Protein AF-A0A453P5P2-F1 (afdb_monomer)

Structure (mmCIF, N/CA/C/O bac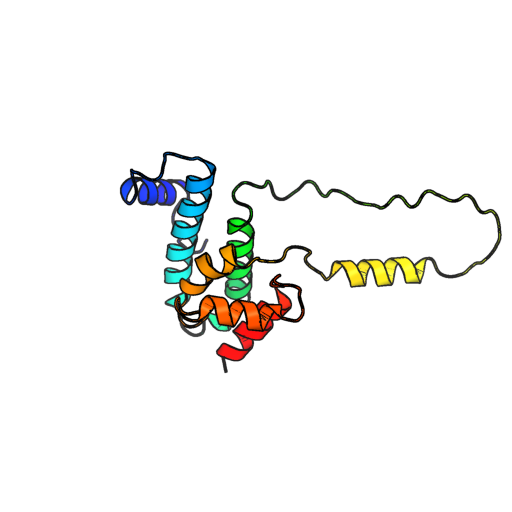kbone):
data_AF-A0A453P5P2-F1
#
_entry.id   AF-A0A453P5P2-F1
#
loop_
_atom_site.group_PDB
_atom_site.id
_atom_site.type_symbol
_atom_site.label_atom_id
_atom_site.label_alt_id
_atom_site.label_comp_id
_atom_site.label_asym_id
_atom_site.label_entity_id
_atom_site.label_seq_id
_atom_site.pdbx_PDB_ins_code
_atom_site.Cartn_x
_atom_site.Cartn_y
_atom_site.Cartn_z
_atom_site.occupancy
_atom_site.B_iso_or_equiv
_atom_site.auth_seq_id
_atom_site.auth_comp_id
_atom_site.auth_asym_id
_atom_site.auth_atom_id
_atom_site.pdbx_PDB_model_num
ATOM 1 N N . ARG A 1 1 ? -17.873 -1.828 0.612 1.00 60.66 1 ARG A N 1
ATOM 2 C CA . ARG A 1 1 ? -17.150 -1.716 1.904 1.00 60.66 1 ARG A CA 1
ATOM 3 C C . ARG A 1 1 ? -16.428 -3.033 2.140 1.00 60.66 1 ARG A C 1
ATOM 5 O O . ARG A 1 1 ? -17.075 -4.053 1.968 1.00 60.66 1 ARG A O 1
ATOM 12 N N . ILE A 1 2 ? -15.137 -3.004 2.476 1.00 73.81 2 ILE A N 1
ATOM 13 C CA . ILE A 1 2 ? -14.303 -4.215 2.609 1.00 73.81 2 ILE A CA 1
ATOM 14 C C . ILE A 1 2 ? -14.545 -4.891 3.955 1.00 73.81 2 ILE A C 1
ATOM 16 O O . ILE A 1 2 ? -14.996 -6.021 3.999 1.00 73.81 2 ILE A O 1
ATOM 20 N N . LEU A 1 3 ? -14.361 -4.151 5.048 1.00 73.38 3 LEU A N 1
ATOM 21 C CA . LEU A 1 3 ? -14.481 -4.684 6.407 1.00 73.38 3 LEU A CA 1
ATOM 22 C C . LEU A 1 3 ? -15.923 -4.848 6.900 1.00 73.38 3 LEU A C 1
ATOM 24 O O . LEU A 1 3 ? -16.120 -5.319 8.007 1.00 73.38 3 LEU A O 1
ATOM 28 N N . ALA A 1 4 ? -16.924 -4.391 6.137 1.00 79.50 4 ALA A N 1
ATOM 29 C CA . ALA A 1 4 ? -18.339 -4.318 6.542 1.00 79.50 4 ALA A CA 1
ATOM 30 C C . ALA A 1 4 ? -18.609 -3.685 7.936 1.00 79.50 4 ALA A C 1
ATOM 32 O O . ALA A 1 4 ? -19.725 -3.755 8.442 1.00 79.50 4 ALA A O 1
ATOM 33 N N . VAL A 1 5 ? -17.617 -3.015 8.527 1.00 80.69 5 VAL A N 1
ATOM 34 C CA . VAL A 1 5 ? -17.663 -2.362 9.839 1.00 80.69 5 VAL A CA 1
ATOM 35 C C . VAL A 1 5 ? -17.799 -0.850 9.649 1.00 80.69 5 VAL A C 1
ATO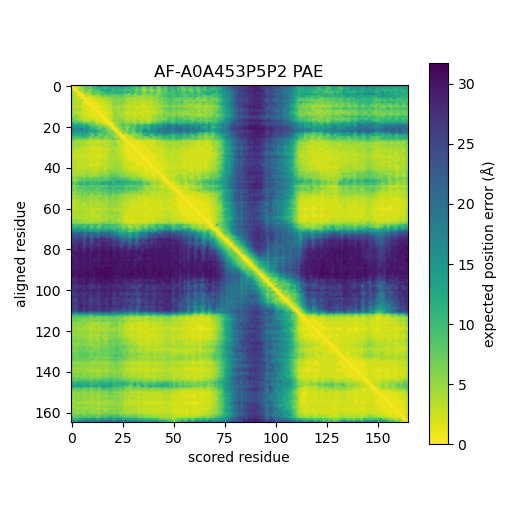M 37 O O . VAL A 1 5 ? -17.323 -0.281 8.661 1.00 80.69 5 VAL A O 1
ATOM 40 N N . ALA A 1 6 ? -18.507 -0.204 10.575 1.00 83.50 6 ALA A N 1
ATOM 41 C CA . ALA A 1 6 ? -18.647 1.246 10.609 1.00 83.50 6 ALA A CA 1
ATOM 42 C C . ALA A 1 6 ? -17.307 1.912 10.969 1.00 83.50 6 ALA A C 1
ATOM 44 O O . ALA A 1 6 ? -16.521 1.365 11.742 1.00 83.50 6 ALA A O 1
ATOM 45 N N . THR A 1 7 ? -17.038 3.085 10.404 1.00 82.56 7 THR A N 1
ATOM 46 C CA . THR A 1 7 ? -15.786 3.832 10.608 1.00 82.56 7 THR A CA 1
ATOM 47 C C . THR A 1 7 ? -15.537 4.146 12.081 1.00 82.56 7 THR A C 1
ATOM 49 O O . THR A 1 7 ? -14.413 4.024 12.557 1.00 82.56 7 THR A O 1
ATOM 52 N N . GLU A 1 8 ? -16.604 4.434 12.822 1.00 86.88 8 GLU A N 1
ATOM 53 C CA . GLU A 1 8 ? -16.577 4.771 14.246 1.00 86.88 8 GLU A CA 1
ATOM 54 C C . GLU A 1 8 ? -16.161 3.561 15.090 1.00 86.88 8 GLU A C 1
ATOM 56 O O . GLU A 1 8 ? -15.339 3.676 15.993 1.00 86.88 8 GLU A O 1
ATOM 61 N N . ASN A 1 9 ? -16.672 2.373 14.752 1.00 87.00 9 ASN A N 1
ATOM 62 C CA . ASN A 1 9 ? -16.311 1.134 15.443 1.00 87.00 9 ASN A CA 1
ATOM 63 C C . ASN A 1 9 ? -14.841 0.775 15.209 1.00 87.00 9 ASN A C 1
ATOM 65 O O . ASN A 1 9 ? -14.177 0.235 16.092 1.00 87.00 9 ASN A O 1
ATOM 69 N N . LEU A 1 10 ? -14.328 1.061 14.010 1.00 85.69 10 LEU A N 1
ATOM 70 C CA . LEU A 1 10 ? -12.936 0.800 13.682 1.00 85.69 10 LEU A CA 1
ATOM 71 C C . LEU A 1 10 ? -12.000 1.736 14.460 1.00 85.69 10 LEU A C 1
ATOM 73 O O . LEU A 1 10 ? -11.019 1.267 15.037 1.00 85.69 10 LEU A O 1
ATOM 77 N N . GLN A 1 11 ? -12.351 3.021 14.539 1.00 87.00 11 GLN A N 1
ATOM 78 C CA . GLN A 1 11 ? -11.644 4.004 15.357 1.00 87.00 11 GLN A CA 1
ATOM 79 C C . GLN A 1 11 ? -11.650 3.609 16.840 1.00 87.00 11 GLN A C 1
ATOM 81 O O . GLN A 1 11 ? -10.595 3.566 17.462 1.00 87.00 11 GLN A O 1
ATOM 86 N N . GLN A 1 12 ? -12.808 3.229 17.387 1.00 87.88 12 GLN A N 1
ATOM 87 C CA . GLN A 1 12 ? -12.908 2.758 18.773 1.00 87.88 12 GLN A CA 1
ATOM 88 C C . GLN A 1 12 ? -12.050 1.516 19.025 1.00 87.88 12 GLN A C 1
ATOM 90 O O . GLN A 1 12 ? -11.404 1.423 20.064 1.00 87.88 12 GLN A O 1
ATOM 95 N N . SER A 1 13 ? -12.015 0.567 18.080 1.00 87.88 13 SER A N 1
ATOM 96 C CA . SER A 1 13 ? -11.149 -0.610 18.212 1.00 87.88 13 SER A CA 1
ATOM 97 C C . SER A 1 13 ? -9.667 -0.234 18.231 1.00 87.88 13 SER A C 1
ATOM 99 O O . SER A 1 13 ? -8.923 -0.759 19.048 1.00 87.88 13 SER A O 1
ATOM 101 N N . TYR A 1 14 ? -9.258 0.732 17.406 1.00 87.38 14 TYR A N 1
ATOM 102 C CA . TYR A 1 14 ? -7.890 1.240 17.412 1.00 87.38 14 TYR A CA 1
ATOM 103 C C . TYR A 1 14 ? -7.535 1.916 18.743 1.00 87.38 14 TYR A C 1
ATOM 105 O O . TYR A 1 14 ? -6.505 1.608 19.331 1.00 87.38 14 TYR A O 1
ATOM 113 N N . GLU A 1 15 ? -8.400 2.794 19.250 1.00 87.38 15 GLU A N 1
ATOM 114 C CA . GLU A 1 15 ? -8.175 3.510 20.514 1.00 87.38 15 GLU A CA 1
ATOM 115 C C . GLU A 1 15 ? -8.153 2.571 21.730 1.00 87.38 15 GLU A C 1
ATOM 117 O O . GLU A 1 15 ? -7.429 2.825 22.693 1.00 87.38 15 GLU A O 1
ATOM 122 N N . ALA A 1 16 ? -8.917 1.476 21.684 1.00 87.81 16 ALA A N 1
ATOM 123 C CA . ALA A 1 16 ? -8.887 0.434 22.705 1.00 87.81 16 ALA A CA 1
ATOM 124 C C . ALA A 1 16 ? -7.587 -0.388 22.664 1.00 87.81 16 ALA A C 1
ATOM 126 O O . ALA A 1 16 ? -7.036 -0.707 23.718 1.00 87.81 16 ALA A O 1
ATOM 127 N N . ASP A 1 17 ? -7.098 -0.711 21.463 1.00 85.69 17 ASP A N 1
ATOM 128 C CA . ASP A 1 17 ? -5.878 -1.498 21.262 1.00 85.69 17 ASP A CA 1
ATOM 129 C C . ASP A 1 17 ? -4.602 -0.662 21.519 1.00 85.69 17 ASP A C 1
ATOM 131 O O . ASP A 1 17 ? -3.595 -1.193 21.993 1.00 85.69 17 ASP A O 1
ATOM 135 N N . PHE A 1 18 ? -4.642 0.649 21.240 1.00 84.75 18 PHE A N 1
ATOM 136 C CA . PHE A 1 18 ? -3.494 1.567 21.286 1.00 84.75 18 PHE A CA 1
ATOM 137 C C . PHE A 1 18 ? -3.812 2.895 22.007 1.00 84.75 18 PHE A C 1
ATOM 139 O O . PHE A 1 18 ? -3.788 3.967 21.394 1.00 84.75 18 PHE A O 1
ATOM 146 N N . PRO A 1 19 ? -4.049 2.880 23.332 1.00 76.94 19 PRO A N 1
ATOM 147 C CA . PRO A 1 19 ? -4.432 4.082 24.083 1.00 76.94 19 PRO A CA 1
ATOM 148 C C . PRO A 1 19 ? -3.332 5.160 24.140 1.00 76.94 19 PRO A C 1
ATOM 150 O O . PRO A 1 19 ? -3.617 6.339 24.347 1.00 76.94 19 PRO A O 1
ATOM 153 N N . ASP A 1 20 ? -2.066 4.778 23.953 1.00 74.56 20 ASP A N 1
ATOM 154 C CA . ASP A 1 20 ? -0.909 5.675 24.062 1.00 74.56 20 ASP A CA 1
ATOM 155 C C . ASP A 1 20 ? -0.617 6.511 22.809 1.00 74.56 20 ASP A C 1
ATOM 157 O O . ASP A 1 20 ? 0.131 7.492 22.893 1.00 74.56 20 ASP A O 1
ATOM 161 N N . ASN A 1 21 ? -1.218 6.151 21.676 1.00 70.50 21 ASN A N 1
ATOM 162 C CA . ASN A 1 21 ? -0.915 6.693 20.353 1.00 70.50 21 ASN A CA 1
ATOM 163 C C . ASN A 1 21 ? -1.698 7.978 20.011 1.00 70.50 21 ASN A C 1
ATOM 165 O O . ASN A 1 21 ? -1.422 8.656 19.024 1.00 70.50 21 ASN A O 1
ATOM 169 N N . CYS A 1 22 ? -2.641 8.387 20.863 1.00 64.38 22 CYS A N 1
ATOM 170 C CA . CYS A 1 22 ? -3.510 9.553 20.645 1.00 64.38 22 CYS A CA 1
ATOM 171 C C . CYS A 1 22 ? -2.842 10.917 20.927 1.00 64.38 22 CYS A C 1
ATOM 173 O O . CYS A 1 22 ? -3.534 11.924 21.077 1.00 64.38 22 CYS A O 1
ATOM 175 N N . LYS A 1 23 ? -1.510 10.971 21.062 1.00 68.69 23 LYS A N 1
ATOM 176 C CA . LYS A 1 23 ? -0.791 12.148 21.589 1.00 68.69 23 LYS A CA 1
ATOM 177 C C . LYS A 1 23 ? -0.481 13.205 20.526 1.00 68.69 23 LYS A C 1
ATOM 179 O O . LYS A 1 23 ? -0.448 14.388 20.851 1.00 68.69 23 LYS A O 1
ATOM 184 N N . GLU A 1 24 ? -0.296 12.805 19.268 1.00 73.44 24 GLU A N 1
ATOM 185 C CA . GLU A 1 24 ? -0.004 13.719 18.157 1.00 73.44 24 GLU A CA 1
ATOM 186 C C . GLU A 1 24 ? -0.963 13.483 16.981 1.00 73.44 24 GLU A C 1
ATOM 188 O O . GLU A 1 24 ? -1.064 12.355 16.501 1.00 73.44 24 GLU A O 1
ATOM 193 N N . PRO A 1 25 ? -1.640 14.520 16.453 1.00 71.38 25 PRO A N 1
ATOM 194 C CA . PRO A 1 25 ? -2.715 14.343 15.472 1.00 71.38 25 PRO A CA 1
ATOM 195 C C . PRO A 1 25 ? -2.235 13.790 14.121 1.00 71.38 25 PRO A C 1
ATOM 197 O O . PRO A 1 25 ? -2.936 13.000 13.495 1.00 71.38 25 PRO A O 1
ATOM 200 N N . ASN A 1 26 ? -1.034 14.170 13.671 1.00 72.81 26 ASN A N 1
ATOM 201 C CA . ASN A 1 26 ? -0.477 13.685 12.403 1.00 72.81 26 ASN A CA 1
ATOM 202 C C . ASN A 1 26 ? -0.044 12.210 12.504 1.00 72.81 26 ASN A C 1
ATOM 204 O O . ASN A 1 26 ? -0.250 11.419 11.586 1.00 72.81 26 ASN A O 1
ATOM 208 N N . THR A 1 27 ? 0.519 11.832 13.651 1.00 81.19 27 THR A N 1
ATOM 209 C CA . THR A 1 27 ? 0.928 10.457 13.958 1.00 81.19 27 THR A CA 1
ATOM 210 C C . THR A 1 27 ? -0.299 9.564 14.124 1.00 81.19 27 THR A C 1
ATOM 212 O O . THR A 1 27 ? -0.386 8.531 13.467 1.00 81.19 27 THR A O 1
ATOM 215 N N . TYR A 1 28 ? -1.311 10.037 14.858 1.00 86.00 28 TYR A N 1
ATOM 216 C CA . TYR A 1 28 ? -2.597 9.358 15.007 1.00 86.00 28 TYR A CA 1
ATOM 217 C C . TYR A 1 28 ? -3.253 9.058 13.654 1.00 86.00 28 TYR A C 1
ATOM 219 O O . TYR A 1 28 ? -3.681 7.933 13.420 1.00 86.00 28 TYR A O 1
ATOM 227 N N . ALA A 1 29 ? -3.300 10.032 12.736 1.00 85.56 29 ALA A N 1
ATOM 228 C CA . ALA A 1 29 ? -3.909 9.829 11.423 1.00 85.56 29 ALA A CA 1
ATOM 229 C C . ALA A 1 29 ? -3.186 8.743 10.601 1.00 85.56 29 ALA A C 1
ATOM 231 O O . ALA A 1 29 ? -3.846 7.918 9.967 1.00 85.56 29 ALA A O 1
ATOM 232 N N . ARG A 1 30 ? -1.844 8.702 10.642 1.00 87.62 30 ARG A N 1
ATOM 233 C CA . ARG A 1 30 ? -1.054 7.652 9.972 1.00 87.62 30 ARG A CA 1
ATOM 234 C C . ARG A 1 30 ? -1.256 6.288 10.600 1.00 87.62 30 ARG A C 1
ATOM 236 O O . ARG A 1 30 ? -1.481 5.324 9.879 1.00 87.62 30 ARG A O 1
ATOM 243 N N . GLU A 1 31 ? -1.186 6.201 11.919 1.00 89.00 31 GLU A N 1
ATOM 244 C CA . GLU A 1 31 ? -1.288 4.927 12.628 1.00 89.00 31 GLU A CA 1
ATOM 245 C C . GLU A 1 31 ? -2.701 4.343 12.548 1.00 89.00 31 GLU A C 1
ATOM 247 O O . GLU A 1 31 ? -2.859 3.144 12.308 1.00 89.00 31 GLU A O 1
ATOM 252 N N . LEU A 1 32 ? -3.734 5.188 12.642 1.00 88.44 32 LEU A N 1
ATOM 253 C CA . LEU A 1 32 ? -5.110 4.769 12.394 1.00 88.44 32 LEU A CA 1
ATOM 254 C C . LEU A 1 32 ? -5.252 4.246 10.961 1.00 88.44 32 LEU A C 1
ATOM 256 O O . LEU A 1 32 ? -5.823 3.175 10.760 1.00 88.44 32 LEU A O 1
ATOM 260 N N . LEU A 1 33 ? -4.706 4.949 9.961 1.00 90.31 33 LEU A N 1
ATOM 261 C CA . LEU A 1 33 ? -4.737 4.484 8.576 1.00 90.31 33 LEU A CA 1
ATOM 262 C C . LEU A 1 33 ? -3.991 3.153 8.404 1.00 90.31 33 LEU A C 1
ATOM 264 O O . LEU A 1 33 ? -4.533 2.255 7.763 1.00 90.31 33 LEU A O 1
ATOM 268 N N . GLU A 1 34 ? -2.801 2.989 8.990 1.00 91.38 34 GLU A N 1
ATOM 269 C CA . GLU A 1 34 ? -2.055 1.720 8.987 1.00 91.38 34 GLU A CA 1
ATOM 270 C C . GLU A 1 34 ? -2.905 0.585 9.564 1.00 91.38 34 GLU A C 1
ATOM 272 O O . GLU A 1 34 ? -3.027 -0.473 8.948 1.00 91.38 34 GLU A O 1
ATOM 277 N N . TYR A 1 35 ? -3.561 0.815 10.704 1.00 90.88 35 TYR A N 1
ATOM 278 C CA . TYR A 1 35 ? -4.458 -0.156 11.327 1.00 90.88 35 TYR A CA 1
ATOM 279 C C . TYR A 1 35 ? -5.637 -0.528 10.416 1.00 90.88 35 TYR A C 1
ATOM 281 O O . TYR A 1 35 ? -5.956 -1.710 10.246 1.00 90.88 35 TYR A O 1
ATOM 289 N N . CYS A 1 36 ? -6.261 0.469 9.779 1.00 90.06 36 CYS A N 1
ATOM 290 C CA . CYS A 1 36 ? -7.341 0.257 8.815 1.00 90.06 36 CYS A CA 1
ATOM 291 C C . CYS A 1 36 ? -6.875 -0.587 7.628 1.00 90.06 36 CYS A C 1
ATOM 293 O O . CYS A 1 36 ? -7.562 -1.531 7.231 1.00 90.06 36 CYS A O 1
ATOM 295 N N . CYS A 1 37 ? -5.717 -0.237 7.063 1.00 91.44 37 CYS A N 1
ATOM 296 C CA . CYS A 1 37 ? -5.133 -0.912 5.914 1.00 91.44 37 CYS A CA 1
ATOM 297 C C . CYS A 1 37 ? -4.800 -2.359 6.264 1.00 91.44 37 CYS A C 1
ATOM 299 O O . CYS A 1 37 ? -5.235 -3.254 5.549 1.00 91.44 37 CYS A O 1
ATOM 301 N N . HIS A 1 38 ? -4.142 -2.611 7.398 1.00 90.88 38 HIS A N 1
ATOM 302 C CA . HIS A 1 38 ? -3.840 -3.966 7.854 1.00 90.88 38 HIS A CA 1
ATOM 303 C C . HIS A 1 38 ? -5.099 -4.818 8.010 1.00 90.88 38 HIS A C 1
ATOM 305 O O . HIS A 1 38 ? -5.155 -5.922 7.470 1.00 90.88 38 HIS A O 1
ATOM 311 N N . LYS A 1 39 ? -6.139 -4.307 8.685 1.00 90.06 39 LYS A N 1
ATOM 312 C CA . LYS A 1 39 ? -7.409 -5.036 8.818 1.00 90.06 39 LYS A CA 1
ATOM 313 C C . LYS A 1 39 ? -8.031 -5.332 7.454 1.00 90.06 39 LYS A C 1
ATOM 315 O O . LYS A 1 39 ? -8.433 -6.463 7.194 1.00 90.06 39 LYS A O 1
ATOM 320 N N . ALA A 1 40 ? -8.124 -4.324 6.586 1.00 90.69 40 ALA A N 1
ATOM 321 C CA . ALA A 1 40 ? -8.754 -4.467 5.278 1.00 90.69 40 ALA A CA 1
ATOM 322 C C . ALA A 1 40 ? -7.987 -5.441 4.376 1.00 90.69 40 ALA A C 1
ATOM 324 O O . ALA A 1 40 ? -8.601 -6.287 3.733 1.00 90.69 40 ALA A O 1
ATOM 325 N N . LEU A 1 41 ? -6.659 -5.348 4.343 1.00 90.25 41 LEU A N 1
ATOM 326 C CA . LEU A 1 41 ? -5.813 -6.214 3.529 1.00 90.25 41 LEU A CA 1
ATOM 327 C C . LEU A 1 41 ? -5.793 -7.642 4.060 1.00 90.25 41 LEU A C 1
ATOM 329 O O . LEU A 1 41 ? -5.878 -8.568 3.258 1.00 90.25 41 LEU A O 1
ATOM 333 N N . HIS A 1 42 ? -5.786 -7.840 5.379 1.00 88.88 42 HIS A N 1
ATOM 334 C CA . HIS A 1 42 ? -5.965 -9.167 5.962 1.00 88.88 42 HIS A CA 1
ATOM 335 C C . HIS A 1 42 ? -7.266 -9.810 5.466 1.00 88.88 42 HIS A C 1
ATOM 337 O O . HIS A 1 42 ? -7.246 -10.940 4.992 1.00 88.88 42 HIS A O 1
ATOM 343 N N . GLU A 1 43 ? -8.382 -9.075 5.486 1.00 87.75 43 GLU A N 1
ATOM 344 C CA . GLU A 1 43 ? -9.668 -9.594 5.012 1.00 87.75 43 GLU A CA 1
ATOM 345 C C . GLU A 1 43 ? -9.649 -9.924 3.513 1.00 87.75 43 GLU A C 1
ATOM 347 O O . GLU A 1 43 ? -10.083 -11.002 3.110 1.00 87.75 43 GLU A O 1
ATOM 352 N N . VAL A 1 44 ? -9.117 -9.037 2.663 1.00 85.50 44 VAL A N 1
ATOM 353 C CA . VAL A 1 44 ? -9.123 -9.275 1.208 1.00 85.50 44 VAL A CA 1
ATOM 354 C C . VAL A 1 44 ? -8.169 -10.401 0.804 1.00 85.50 44 VAL A C 1
ATOM 356 O O . VAL A 1 44 ? -8.510 -11.192 -0.074 1.00 85.50 44 VAL A O 1
ATOM 359 N N . THR A 1 45 ? -7.009 -10.514 1.453 1.00 85.75 45 THR A N 1
ATOM 360 C CA . THR A 1 45 ? -6.010 -11.553 1.142 1.00 85.75 45 THR A CA 1
ATOM 361 C C . THR A 1 45 ? -6.417 -12.954 1.596 1.00 85.75 45 THR A C 1
ATOM 363 O O . THR A 1 45 ? -5.804 -13.926 1.161 1.00 85.75 45 THR A O 1
ATOM 366 N N . THR A 1 46 ? -7.478 -13.100 2.403 1.00 85.38 46 THR A N 1
ATOM 367 C CA . THR A 1 46 ? -8.052 -14.424 2.715 1.00 85.38 46 THR A CA 1
ATOM 368 C C . THR A 1 46 ? -8.729 -15.092 1.514 1.00 85.38 46 THR A C 1
ATOM 370 O O . THR A 1 46 ? -8.955 -16.303 1.519 1.00 85.38 46 THR A O 1
ATOM 373 N N . ARG A 1 47 ? -9.072 -14.320 0.476 1.00 82.94 47 ARG A N 1
ATOM 374 C CA . ARG A 1 47 ? -9.757 -14.819 -0.720 1.00 82.94 47 ARG A CA 1
ATOM 375 C C . ARG A 1 47 ? -8.744 -15.408 -1.705 1.00 82.94 47 ARG A C 1
ATOM 377 O O . ARG A 1 47 ? -7.679 -14.824 -1.869 1.00 82.94 47 ARG A O 1
ATOM 384 N N . PRO A 1 48 ? -9.059 -16.503 -2.416 1.00 79.88 48 PRO A N 1
ATOM 385 C CA . PRO A 1 48 ? -8.198 -16.979 -3.496 1.00 79.88 48 PRO A CA 1
ATOM 386 C C . PRO A 1 48 ? -8.107 -15.939 -4.625 1.00 79.88 48 PRO A C 1
ATOM 388 O O . PRO A 1 48 ? -9.024 -15.135 -4.809 1.00 79.88 48 PRO A O 1
ATOM 391 N N . ASP A 1 49 ? -6.994 -15.961 -5.360 1.00 83.19 49 ASP A N 1
ATOM 392 C CA . ASP A 1 49 ? -6.726 -15.142 -6.556 1.00 83.19 49 ASP A CA 1
ATOM 393 C C . ASP A 1 49 ? -6.823 -13.621 -6.345 1.00 83.19 49 ASP A C 1
ATOM 395 O O . ASP A 1 49 ? -7.062 -12.856 -7.282 1.00 83.19 49 ASP A O 1
ATOM 399 N N . TYR A 1 50 ? -6.619 -13.148 -5.114 1.00 85.50 50 TYR A N 1
ATOM 400 C CA . TYR A 1 50 ? -6.765 -11.735 -4.758 1.00 85.50 50 TYR A CA 1
ATOM 401 C C . TYR A 1 50 ? -5.830 -10.803 -5.555 1.00 85.50 50 TYR A C 1
ATOM 403 O O . TYR A 1 50 ? -6.191 -9.660 -5.823 1.00 85.50 50 TYR A O 1
ATOM 411 N N . LEU A 1 51 ? -4.655 -11.279 -5.987 1.00 84.69 51 LEU A N 1
ATOM 412 C CA . LEU A 1 51 ? -3.712 -10.495 -6.799 1.00 84.69 51 LEU A CA 1
ATOM 413 C C . LEU A 1 51 ? -4.234 -10.204 -8.212 1.00 84.69 51 LEU A C 1
ATOM 415 O O . LEU A 1 51 ? -3.896 -9.162 -8.788 1.00 84.69 51 LEU A O 1
ATOM 419 N N . SER A 1 52 ? -5.093 -11.072 -8.750 1.00 86.25 52 SER A N 1
ATOM 420 C CA . SER A 1 52 ? -5.738 -10.881 -10.051 1.00 86.25 52 SER A CA 1
ATOM 421 C C . SER A 1 52 ? -6.780 -9.749 -10.023 1.00 86.25 52 SER A C 1
ATOM 423 O O . SER A 1 52 ? -7.011 -9.089 -11.046 1.00 86.25 52 SER A O 1
ATOM 425 N N . ASP A 1 53 ? -7.326 -9.421 -8.843 1.00 88.31 53 ASP A N 1
ATOM 426 C CA . ASP A 1 53 ? -8.330 -8.372 -8.662 1.00 88.31 53 ASP A CA 1
ATOM 427 C C . ASP A 1 53 ? -7.721 -6.971 -8.833 1.00 88.31 53 ASP A C 1
ATOM 429 O O . ASP A 1 53 ? -7.002 -6.445 -7.981 1.00 88.31 53 ASP A O 1
ATOM 433 N N . MET A 1 54 ? -8.059 -6.323 -9.950 1.00 87.56 54 MET A N 1
ATOM 434 C CA . MET A 1 54 ? -7.641 -4.951 -10.244 1.00 87.56 54 MET A CA 1
ATOM 435 C C . MET A 1 54 ? -8.077 -3.958 -9.161 1.00 87.56 54 MET A C 1
ATOM 437 O O . MET A 1 54 ? -7.350 -3.003 -8.889 1.00 87.56 54 MET A O 1
ATOM 441 N N . ASN A 1 55 ? -9.232 -4.179 -8.528 1.00 88.19 55 ASN A N 1
ATOM 442 C CA . ASN A 1 55 ? -9.732 -3.282 -7.493 1.00 88.19 55 ASN A CA 1
ATOM 443 C C . ASN A 1 55 ? -8.854 -3.347 -6.247 1.00 88.19 55 ASN A C 1
ATOM 445 O O . ASN A 1 55 ? -8.590 -2.310 -5.650 1.00 88.19 55 ASN A O 1
ATOM 449 N N . LEU A 1 56 ? -8.353 -4.533 -5.885 1.00 88.81 56 LEU A N 1
ATOM 450 C CA . LEU A 1 56 ? -7.419 -4.674 -4.771 1.00 88.81 56 LEU A CA 1
ATOM 451 C C . LEU A 1 56 ? -6.080 -4.002 -5.077 1.00 88.81 56 LEU A C 1
ATOM 453 O O . LEU A 1 56 ? -5.549 -3.280 -4.236 1.00 88.81 56 LEU A O 1
ATOM 457 N N . ARG A 1 57 ? -5.540 -4.202 -6.285 1.00 90.69 57 ARG A N 1
ATOM 458 C CA . ARG A 1 57 ? -4.277 -3.562 -6.681 1.00 90.69 57 ARG A CA 1
ATOM 459 C C . ARG A 1 57 ? -4.385 -2.040 -6.644 1.00 90.69 57 ARG A C 1
ATOM 461 O O . ARG A 1 57 ? -3.488 -1.379 -6.124 1.00 90.69 57 ARG A O 1
ATOM 468 N N . ARG A 1 58 ? -5.494 -1.484 -7.144 1.00 91.06 58 ARG A N 1
ATOM 469 C CA . ARG A 1 58 ? -5.743 -0.041 -7.072 1.00 91.06 58 ARG A CA 1
ATOM 470 C C . ARG A 1 58 ? -5.945 0.428 -5.635 1.00 91.06 58 ARG A C 1
ATOM 472 O O . ARG A 1 58 ? -5.314 1.397 -5.238 1.00 91.06 58 ARG A O 1
ATOM 479 N N . LEU A 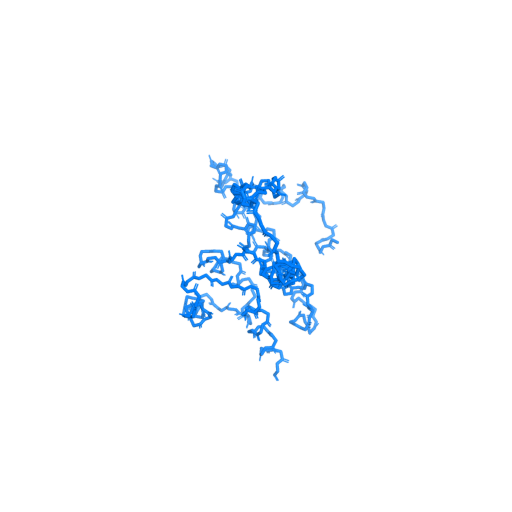1 59 ? -6.730 -0.303 -4.846 1.00 91.19 59 LEU A N 1
ATOM 480 C CA . LEU A 1 59 ? -6.955 -0.006 -3.435 1.00 91.19 59 LEU A CA 1
ATOM 481 C C . LEU A 1 59 ? -5.644 0.070 -2.645 1.00 91.19 59 LEU A C 1
ATOM 483 O O . LEU A 1 59 ? -5.456 1.023 -1.902 1.00 91.19 59 LEU A O 1
ATOM 487 N N . MET A 1 60 ? -4.742 -0.906 -2.789 1.00 92.50 60 MET A N 1
ATOM 488 C CA . MET A 1 60 ? -3.453 -0.886 -2.085 1.00 92.50 60 MET A CA 1
ATOM 489 C C . MET A 1 60 ? -2.609 0.326 -2.469 1.00 92.50 60 MET A C 1
ATOM 491 O O . MET A 1 60 ? -1.958 0.920 -1.612 1.00 92.50 60 MET A O 1
ATOM 495 N N . PHE A 1 61 ? -2.642 0.719 -3.742 1.00 93.19 61 PHE A N 1
ATOM 496 C CA . PHE A 1 61 ? -1.951 1.920 -4.193 1.00 93.19 61 PHE A CA 1
ATOM 497 C C . PHE A 1 61 ? -2.582 3.196 -3.616 1.00 93.19 61 PHE A C 1
ATOM 499 O O . PHE A 1 61 ? -1.868 4.061 -3.115 1.00 93.19 61 PHE A O 1
ATOM 506 N N . ASP A 1 62 ? -3.912 3.293 -3.612 1.00 91.50 62 ASP A N 1
ATOM 507 C CA . ASP A 1 62 ? -4.632 4.426 -3.026 1.00 91.50 62 ASP A CA 1
ATOM 508 C C . ASP A 1 62 ? -4.407 4.506 -1.499 1.00 91.50 62 ASP A C 1
ATOM 510 O O . ASP A 1 62 ? -4.228 5.594 -0.957 1.00 91.50 62 ASP A O 1
ATOM 514 N N . MET A 1 63 ? -4.317 3.364 -0.802 1.00 92.81 63 MET A N 1
ATOM 515 C CA . MET A 1 63 ? -3.932 3.289 0.616 1.00 92.81 63 MET A CA 1
ATOM 516 C C . MET A 1 63 ? -2.527 3.855 0.858 1.00 92.81 63 MET A C 1
ATOM 518 O O . MET A 1 63 ? -2.322 4.607 1.810 1.00 92.81 63 MET A O 1
ATOM 522 N N . MET A 1 64 ? -1.562 3.539 -0.012 1.00 94.00 64 MET A N 1
ATOM 523 C CA . MET A 1 64 ? -0.213 4.108 0.060 1.00 94.00 64 MET A CA 1
ATOM 524 C C . MET A 1 64 ? -0.218 5.626 -0.174 1.00 94.00 64 MET A C 1
ATOM 526 O O . MET A 1 64 ? 0.447 6.358 0.557 1.00 94.00 64 MET A O 1
ATOM 530 N N . LEU A 1 65 ? -0.993 6.117 -1.147 1.00 91.00 65 LEU A N 1
ATOM 531 C CA . LEU A 1 65 ? -1.140 7.556 -1.397 1.00 91.00 65 LEU A CA 1
ATOM 532 C C . LEU A 1 65 ? -1.749 8.288 -0.194 1.00 91.00 65 LEU A C 1
ATOM 534 O O . LEU A 1 65 ? -1.236 9.328 0.225 1.00 91.00 65 LEU A O 1
ATOM 538 N N . ALA A 1 66 ? -2.805 7.724 0.396 1.00 90.12 66 ALA A N 1
ATOM 539 C CA . ALA A 1 66 ? -3.436 8.270 1.592 1.00 90.12 66 ALA A CA 1
ATOM 540 C C . ALA A 1 66 ? -2.466 8.311 2.786 1.00 90.12 66 ALA A C 1
ATOM 542 O O . ALA A 1 66 ? -2.527 9.238 3.593 1.00 90.12 66 ALA A O 1
ATOM 543 N N . TRP A 1 67 ? -1.541 7.349 2.879 1.00 91.38 67 TRP A N 1
ATOM 544 C CA . TRP A 1 67 ? -0.554 7.288 3.958 1.00 91.38 67 TRP A CA 1
ATOM 545 C C . TRP A 1 67 ? 0.529 8.363 3.865 1.00 91.38 67 TRP A C 1
ATOM 547 O O . TRP A 1 67 ? 0.966 8.891 4.891 1.00 91.38 67 TRP A O 1
ATOM 557 N N . GLU A 1 68 ? 0.957 8.739 2.656 1.00 87.06 68 GLU A N 1
ATOM 558 C CA . GLU A 1 68 ? 1.853 9.894 2.493 1.00 87.06 68 GLU A CA 1
ATOM 559 C C . GLU A 1 68 ? 1.188 11.189 2.973 1.00 87.06 68 GLU A C 1
ATOM 561 O O . GLU A 1 68 ? 1.817 12.028 3.627 1.00 87.06 68 GLU A O 1
ATOM 566 N N . ASN A 1 69 ? -0.082 11.295 2.580 1.00 82.06 69 ASN A N 1
ATOM 567 C CA . ASN A 1 69 ? -1.041 12.389 2.629 1.00 82.06 69 ASN A CA 1
ATOM 568 C C . ASN A 1 69 ? -2.094 12.497 3.755 1.00 82.06 69 ASN A C 1
ATOM 570 O O . ASN A 1 69 ? -3.205 12.900 3.405 1.00 82.06 69 ASN A O 1
ATOM 574 N N . PRO A 1 70 ? -1.898 12.039 5.006 1.00 72.44 70 PRO A N 1
ATOM 575 C CA . PRO A 1 70 ? -3.010 11.732 5.908 1.00 72.44 70 PRO A CA 1
ATOM 576 C C . PRO A 1 70 ? -3.743 13.018 6.323 1.00 72.44 70 PRO A C 1
ATOM 578 O O . PRO A 1 70 ? -3.248 13.805 7.125 1.00 72.44 70 PRO A O 1
ATOM 581 N N . GLY A 1 71 ? -4.933 13.242 5.763 1.00 62.06 71 GLY A N 1
ATOM 582 C CA . GLY A 1 71 ? -5.735 14.446 6.015 1.00 62.06 71 GLY A CA 1
ATOM 583 C C . GLY A 1 71 ? -5.595 15.554 4.968 1.00 62.06 71 GLY A C 1
ATOM 584 O O . GLY A 1 71 ? -6.161 16.629 5.153 1.00 62.06 71 GLY A O 1
ATOM 585 N N . ALA A 1 72 ? -4.897 15.314 3.856 1.00 63.06 72 ALA A N 1
ATOM 586 C CA . ALA A 1 72 ? -5.056 16.167 2.687 1.00 63.06 72 ALA A CA 1
ATOM 587 C C . ALA A 1 72 ? -6.476 16.012 2.138 1.00 63.06 72 ALA A C 1
ATOM 589 O O . ALA A 1 72 ? -6.855 14.936 1.678 1.00 63.06 72 ALA A O 1
ATOM 590 N N . GLU A 1 73 ? -7.260 17.090 2.169 1.00 56.09 73 GLU A N 1
ATOM 591 C CA . GLU A 1 73 ? -8.478 17.164 1.371 1.00 56.09 73 GLU A CA 1
ATOM 592 C C . GLU A 1 73 ? -8.092 16.963 -0.093 1.00 56.09 73 GLU A C 1
ATOM 594 O O . GLU A 1 73 ? -7.375 17.764 -0.703 1.00 56.09 73 GLU A O 1
ATOM 599 N N . GLU A 1 74 ? -8.534 15.847 -0.654 1.00 56.16 74 GLU A N 1
ATOM 600 C CA . GLU A 1 74 ? -8.329 15.523 -2.049 1.00 56.16 74 GLU A CA 1
ATOM 601 C C . GLU A 1 74 ? -9.225 16.422 -2.911 1.00 56.16 74 GLU A C 1
ATOM 603 O O . GLU A 1 74 ? -10.290 16.022 -3.365 1.00 56.16 74 GLU A O 1
ATOM 608 N N . GLY A 1 75 ? -8.791 17.668 -3.122 1.00 45.53 75 GLY A N 1
ATOM 609 C CA . GLY A 1 75 ? -9.310 18.537 -4.174 1.00 45.53 75 GLY A CA 1
ATOM 610 C C . GLY A 1 75 ? -9.694 19.953 -3.751 1.00 45.53 75 GLY A C 1
ATOM 611 O O . GLY A 1 75 ? -10.848 20.238 -3.459 1.00 45.53 75 GLY A O 1
ATOM 612 N N . LEU A 1 76 ? -8.811 20.902 -4.049 1.00 35.88 76 LEU A N 1
ATOM 613 C CA . LEU A 1 76 ? -9.167 21.772 -5.162 1.00 35.88 76 LEU A CA 1
ATOM 614 C C . LEU A 1 76 ? -8.111 21.562 -6.234 1.00 35.88 76 LEU A C 1
ATOM 616 O O . LEU A 1 76 ? -6.918 21.731 -5.985 1.00 35.88 76 LEU A O 1
ATOM 620 N N . LEU A 1 77 ? -8.560 21.160 -7.418 1.00 45.62 77 LEU A N 1
ATOM 621 C CA . LEU A 1 77 ? -7.796 21.279 -8.647 1.00 45.62 77 LEU A CA 1
ATOM 622 C C . LEU A 1 77 ? -7.172 22.676 -8.668 1.00 45.62 77 LEU A C 1
ATOM 624 O O . LEU A 1 77 ? -7.851 23.658 -8.968 1.00 45.62 77 LEU A O 1
ATOM 628 N N . LYS A 1 78 ? -5.874 22.774 -8.371 1.00 36.94 78 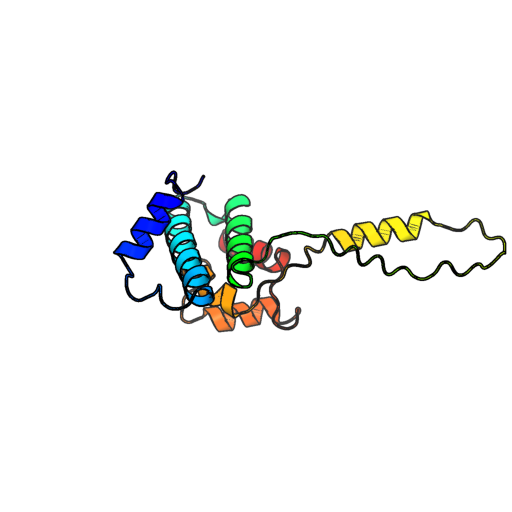LYS A N 1
ATOM 629 C CA . LYS A 1 78 ? -5.092 23.882 -8.890 1.00 36.94 78 LYS A CA 1
ATOM 630 C C . LYS A 1 78 ? -4.972 23.566 -10.366 1.00 36.94 78 LYS A C 1
ATOM 632 O O . LYS A 1 78 ? -4.117 22.807 -10.817 1.00 36.94 78 LYS A O 1
ATOM 637 N N . ASN A 1 79 ? -5.967 24.060 -11.087 1.00 40.84 79 ASN A N 1
ATOM 638 C CA . ASN A 1 79 ? -5.868 24.453 -12.469 1.00 40.84 79 ASN A CA 1
ATOM 639 C C . ASN A 1 79 ? -4.631 25.343 -12.616 1.00 40.84 79 ASN A C 1
ATOM 641 O O . ASN A 1 79 ? -4.703 26.552 -12.796 1.00 40.84 79 ASN A O 1
ATOM 645 N N . ASN A 1 80 ? -3.465 24.713 -12.636 1.00 38.16 80 ASN A N 1
ATOM 646 C CA . ASN A 1 80 ? -2.320 25.251 -13.322 1.00 38.16 80 ASN A CA 1
ATOM 647 C C . ASN A 1 80 ? -2.598 24.996 -14.808 1.00 38.16 80 ASN A C 1
ATOM 649 O O . ASN A 1 80 ? -1.843 24.318 -15.499 1.00 38.16 80 ASN A O 1
ATOM 653 N N . SER A 1 81 ? -3.678 25.602 -15.321 1.00 42.03 81 SER A N 1
ATOM 654 C CA . SER A 1 81 ? -3.486 26.418 -16.498 1.00 42.03 81 SER A CA 1
ATOM 655 C C . SER A 1 81 ? -2.272 27.270 -16.158 1.00 42.03 81 SER A C 1
ATOM 657 O O . SER A 1 81 ? -2.372 28.284 -15.463 1.00 42.03 81 SER A O 1
ATOM 659 N N . THR A 1 82 ? -1.099 26.832 -16.605 1.00 36.59 82 THR A N 1
ATOM 660 C CA . THR A 1 82 ? -0.152 27.797 -17.117 1.00 36.59 82 THR A CA 1
ATOM 661 C C . THR A 1 82 ? -0.958 28.530 -18.174 1.00 36.59 82 THR A C 1
ATOM 663 O O . THR A 1 82 ? -1.116 28.077 -19.304 1.00 36.59 82 THR A O 1
ATOM 666 N N . SER A 1 83 ? -1.591 29.610 -17.721 1.00 38.22 83 SER A N 1
ATOM 667 C CA . SER A 1 83 ? -1.897 30.777 -18.508 1.00 38.22 83 SER A CA 1
ATOM 668 C C . SER A 1 83 ? -0.557 31.189 -19.101 1.00 38.22 83 SER A C 1
ATOM 670 O O . SER A 1 83 ? 0.142 32.047 -18.569 1.00 38.22 83 SER A O 1
ATOM 672 N N . CYS A 1 84 ? -0.140 30.499 -20.160 1.00 36.47 84 CYS A N 1
ATOM 673 C CA . CYS A 1 84 ? 0.706 31.110 -21.152 1.00 36.47 84 CYS A CA 1
ATOM 674 C C . CYS A 1 84 ? -0.159 32.249 -21.663 1.00 36.47 84 CYS A C 1
ATOM 676 O O . CYS A 1 84 ? -1.233 32.010 -22.216 1.00 36.47 84 CYS A O 1
ATOM 678 N N . ASN A 1 85 ? 0.252 33.459 -21.295 1.00 36.22 85 ASN A N 1
ATOM 679 C CA . ASN A 1 85 ? -0.385 34.713 -21.659 1.00 36.22 85 ASN A CA 1
ATOM 680 C C . ASN A 1 85 ? -0.916 34.627 -23.096 1.00 36.22 85 ASN A C 1
ATOM 682 O O . ASN A 1 85 ? -0.204 34.069 -23.939 1.00 36.22 85 ASN A O 1
ATOM 686 N N . PRO A 1 86 ? -2.102 35.175 -23.407 1.00 35.22 86 PRO A N 1
ATOM 687 C CA . PRO A 1 86 ? -2.435 35.399 -24.799 1.00 35.22 86 PRO A CA 1
ATOM 688 C C . PRO A 1 86 ? -1.372 36.364 -25.328 1.00 35.22 86 PRO A C 1
ATOM 690 O O . PRO A 1 86 ? -1.357 37.544 -24.984 1.00 35.22 86 PRO A O 1
ATOM 693 N N . VAL A 1 87 ? -0.406 35.836 -26.076 1.00 43.38 87 VAL A N 1
ATOM 694 C CA . VAL A 1 87 ? 0.396 36.679 -26.942 1.00 43.38 87 VAL A CA 1
ATOM 695 C C . VAL A 1 87 ? -0.549 36.989 -28.085 1.00 43.38 87 VAL A C 1
ATOM 697 O O . VAL A 1 87 ? -0.866 36.117 -28.890 1.00 43.38 87 VAL A O 1
ATOM 700 N N . GLU A 1 88 ? -1.077 38.207 -28.068 1.00 44.72 88 GLU A N 1
ATOM 701 C CA . GLU A 1 88 ? -1.683 38.816 -29.240 1.00 44.72 88 GLU A CA 1
ATOM 702 C C . GLU A 1 88 ? -0.588 38.867 -30.308 1.00 44.72 88 GLU A C 1
ATOM 704 O O . GLU A 1 88 ? 0.300 39.717 -30.280 1.00 44.72 88 GLU A O 1
ATOM 709 N N . ILE A 1 89 ? -0.590 37.872 -31.187 1.00 46.22 89 ILE A N 1
ATOM 710 C CA . ILE A 1 89 ? 0.071 37.955 -32.478 1.00 46.22 89 ILE A CA 1
ATOM 711 C C . ILE A 1 89 ? -1.063 37.823 -33.476 1.00 46.22 89 ILE A C 1
ATOM 713 O O . ILE A 1 89 ? -1.589 36.737 -33.717 1.00 46.22 89 ILE A O 1
ATOM 717 N N . GLU A 1 90 ? -1.493 38.977 -33.969 1.00 49.72 90 GLU A N 1
ATOM 718 C CA . GLU A 1 90 ? -2.078 39.071 -35.294 1.00 49.72 90 GLU A CA 1
ATOM 719 C C . GLU A 1 90 ? -1.056 38.449 -36.253 1.00 49.72 90 GLU A C 1
ATOM 721 O O . GLU A 1 90 ? 0.079 38.915 -36.309 1.00 49.72 90 GLU A O 1
ATOM 726 N N . ASP A 1 91 ? -1.378 37.296 -36.838 1.00 46.38 91 ASP A N 1
ATOM 727 C CA . ASP A 1 91 ? -1.273 37.048 -38.279 1.00 46.38 91 ASP A CA 1
ATOM 728 C C . ASP A 1 91 ? -1.529 35.568 -38.616 1.00 46.38 91 ASP A C 1
ATOM 730 O O . ASP A 1 91 ? -1.235 34.639 -37.864 1.00 46.38 91 ASP A O 1
ATOM 734 N N . GLU A 1 92 ? -2.161 35.409 -39.769 1.00 53.78 92 GLU A N 1
ATOM 735 C CA . GLU A 1 92 ? -2.697 34.220 -40.425 1.00 53.78 92 GLU A CA 1
ATOM 736 C C . GLU A 1 92 ? -1.792 32.968 -40.388 1.00 53.78 92 GLU A C 1
ATOM 738 O O . GLU A 1 92 ? -0.750 32.938 -41.036 1.00 53.78 92 GLU A O 1
ATOM 743 N N . ASP A 1 93 ? -2.247 31.881 -39.749 1.00 48.12 93 ASP A N 1
ATOM 744 C CA . ASP A 1 93 ? -1.994 30.514 -40.235 1.00 48.12 93 ASP A CA 1
ATOM 745 C C . ASP A 1 93 ? -3.038 29.534 -39.670 1.00 48.12 93 ASP A C 1
ATOM 747 O O . ASP A 1 93 ? -3.148 29.298 -38.463 1.00 48.12 93 ASP A O 1
ATOM 751 N N . GLU A 1 94 ? -3.840 28.963 -40.565 1.00 55.66 94 GLU A N 1
ATOM 752 C CA . GLU A 1 94 ? -4.879 27.968 -40.298 1.00 55.66 94 GLU A CA 1
ATOM 753 C C . GLU A 1 94 ? -4.227 26.598 -40.028 1.00 55.66 94 GLU A C 1
ATOM 755 O O . GLU A 1 94 ? -4.328 25.648 -40.804 1.00 55.66 94 GLU A O 1
ATOM 760 N N . GLY A 1 95 ? -3.507 26.512 -38.906 1.00 55.06 95 GLY A N 1
ATOM 761 C CA . GLY A 1 95 ? -2.589 25.421 -38.591 1.00 55.06 95 GLY A CA 1
ATOM 762 C C . GLY A 1 95 ? -2.657 24.945 -37.138 1.00 55.06 95 GLY A C 1
ATOM 763 O O . GLY A 1 95 ? -1.761 25.183 -36.341 1.00 55.06 95 GLY A O 1
ATOM 764 N N . SER A 1 96 ? -3.679 24.141 -36.834 1.00 54.88 96 SER A N 1
ATOM 765 C CA . SER A 1 96 ? -3.656 23.079 -35.808 1.00 54.88 96 SER A CA 1
ATOM 766 C C . SER A 1 96 ? -3.722 23.445 -34.311 1.00 54.88 96 SER A C 1
ATOM 768 O O . SER A 1 96 ? -2.892 23.045 -33.493 1.00 54.88 96 SER A O 1
ATOM 770 N N . ILE A 1 97 ? -4.863 23.999 -33.897 1.00 50.88 97 ILE A N 1
ATOM 771 C CA . ILE A 1 97 ? -5.362 23.886 -32.508 1.00 50.88 97 ILE A CA 1
ATOM 772 C C . ILE A 1 97 ? -5.715 22.435 -32.100 1.00 50.88 97 ILE A C 1
ATOM 774 O O . ILE A 1 97 ? -5.873 22.131 -30.917 1.00 50.88 97 ILE A O 1
ATOM 778 N N . PHE A 1 98 ? -5.814 21.508 -33.061 1.00 52.03 98 PHE A N 1
ATOM 779 C CA . PHE A 1 98 ? -6.189 20.108 -32.816 1.00 52.03 98 PHE A CA 1
ATOM 780 C C . PHE A 1 98 ? -5.045 19.253 -32.244 1.00 52.03 98 PHE A C 1
ATOM 782 O O . PHE A 1 98 ? -5.299 18.291 -31.509 1.00 52.03 98 PHE A O 1
ATOM 789 N N . TYR A 1 99 ? -3.783 19.606 -32.517 1.00 54.44 99 TYR A N 1
ATOM 790 C CA . TYR A 1 99 ? -2.634 18.863 -31.983 1.00 54.44 99 TYR A CA 1
ATOM 791 C C . TYR A 1 99 ? -2.348 19.181 -30.510 1.00 54.44 99 TYR A C 1
ATOM 793 O O . TYR A 1 99 ? -2.007 18.273 -29.751 1.00 54.44 99 TYR A O 1
ATOM 801 N N . ALA A 1 100 ? -2.554 20.431 -30.082 1.00 48.88 100 ALA A N 1
ATOM 802 C CA . ALA A 1 100 ? -2.309 20.852 -28.701 1.00 48.88 100 ALA A CA 1
ATOM 803 C C . ALA A 1 100 ? -3.263 20.178 -27.699 1.00 48.88 100 ALA A C 1
ATOM 805 O O . ALA A 1 100 ? -2.858 19.807 -26.597 1.00 48.88 100 ALA A O 1
ATOM 806 N N . ASN A 1 101 ? -4.518 19.946 -28.095 1.00 52.00 101 ASN A N 1
ATOM 807 C CA . ASN A 1 101 ? -5.486 19.267 -27.235 1.00 52.00 101 ASN A CA 1
ATOM 808 C C . ASN A 1 101 ? -5.258 17.741 -27.186 1.00 52.00 101 ASN A C 1
ATOM 810 O O . ASN A 1 101 ? -5.506 17.113 -26.158 1.00 52.00 101 ASN A O 1
ATOM 814 N N . SER A 1 102 ? -4.726 17.150 -28.266 1.00 44.72 102 SER A N 1
ATOM 815 C CA . SER A 1 102 ? -4.438 15.708 -28.350 1.00 44.72 102 SER A CA 1
ATOM 816 C C . SER A 1 102 ? -3.222 15.293 -27.517 1.00 44.72 102 SER A C 1
ATOM 818 O O . SER A 1 102 ? -3.254 14.249 -26.867 1.00 44.72 102 SER A O 1
ATOM 820 N N . THR A 1 103 ? -2.165 16.110 -27.464 1.00 54.78 103 THR A N 1
ATOM 821 C CA . THR A 1 103 ? -1.023 15.855 -26.566 1.00 54.78 103 THR A CA 1
ATOM 822 C C . THR A 1 103 ? -1.344 16.205 -25.113 1.00 54.78 103 THR A C 1
ATOM 824 O O . THR A 1 103 ? -0.883 15.506 -24.217 1.00 54.78 103 THR A O 1
ATOM 827 N N . SER A 1 104 ? -2.192 17.209 -24.859 1.00 45.00 104 SER A N 1
ATOM 828 C CA . SER A 1 104 ? -2.648 17.547 -23.502 1.00 45.00 104 SER A CA 1
ATOM 829 C C . SER A 1 104 ? -3.510 16.439 -22.879 1.00 45.00 104 SER A C 1
ATOM 831 O O . SER A 1 104 ? -3.301 16.078 -21.722 1.00 45.00 104 SER A O 1
ATOM 833 N N . LEU A 1 105 ? -4.397 15.804 -23.657 1.00 48.41 105 LEU A N 1
ATOM 834 C CA . LEU A 1 105 ? -5.118 14.598 -23.224 1.00 48.41 105 LEU A CA 1
ATOM 835 C C . LEU A 1 105 ? -4.189 13.385 -23.055 1.00 48.41 105 LEU A C 1
ATOM 837 O O . LEU A 1 105 ? -4.357 12.623 -22.108 1.00 48.41 105 LEU A O 1
ATOM 841 N N . ALA A 1 106 ? -3.175 13.224 -23.914 1.00 46.31 106 ALA A N 1
ATOM 842 C CA . ALA A 1 106 ? -2.180 12.158 -23.763 1.00 46.31 106 ALA A CA 1
ATOM 843 C C . ALA A 1 106 ? -1.291 12.336 -22.511 1.00 46.31 106 ALA A C 1
ATOM 845 O O . ALA A 1 106 ? -0.838 11.349 -21.936 1.00 46.31 106 ALA A O 1
ATOM 846 N N . VAL A 1 107 ? -1.083 13.575 -22.047 1.00 46.53 107 VAL A N 1
ATOM 847 C CA . VAL A 1 107 ? -0.373 13.900 -20.793 1.00 46.53 107 VAL A CA 1
ATOM 848 C C . VAL A 1 107 ? -1.277 13.752 -19.558 1.00 46.53 107 VAL A C 1
ATOM 850 O O . VAL A 1 107 ? -0.781 13.484 -18.465 1.00 46.53 107 VAL A O 1
ATOM 853 N N . GLN A 1 108 ? -2.601 13.840 -19.720 1.00 42.91 108 GLN A N 1
ATOM 854 C CA . GLN A 1 108 ? -3.581 13.619 -18.644 1.00 42.91 108 GLN A CA 1
ATOM 855 C C . GLN A 1 108 ? -3.771 12.141 -18.257 1.00 42.91 108 GLN A C 1
ATOM 857 O O . GLN A 1 108 ? -4.495 11.855 -17.308 1.00 42.91 108 GLN A O 1
ATOM 862 N N . VAL A 1 109 ? -3.088 11.199 -18.919 1.00 46.59 109 VAL A N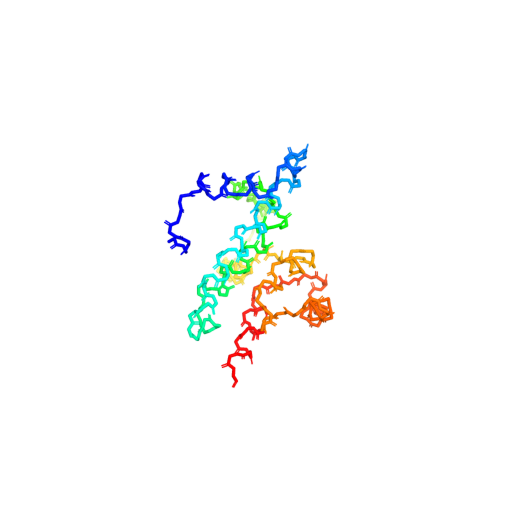 1
ATOM 863 C CA . VAL A 1 109 ? -3.068 9.771 -18.531 1.00 46.59 109 VAL A CA 1
ATOM 864 C C . VAL A 1 109 ? -1.923 9.454 -17.555 1.00 46.59 109 VAL A C 1
ATOM 866 O O . VAL A 1 109 ? -1.570 8.297 -17.351 1.00 46.59 109 VAL A O 1
ATOM 869 N N . ASN A 1 110 ? -1.300 10.462 -16.941 1.00 48.66 110 ASN A N 1
ATOM 870 C CA . ASN A 1 110 ? -0.404 10.240 -15.812 1.00 48.66 110 ASN A CA 1
ATOM 871 C C . ASN A 1 110 ? -1.083 10.779 -14.557 1.00 48.66 110 ASN A C 1
ATOM 873 O O . ASN A 1 110 ? -1.034 11.978 -14.285 1.00 48.66 110 ASN A O 1
ATOM 877 N N . ASP A 1 111 ? -1.729 9.879 -13.811 1.00 53.12 111 ASP A N 1
ATOM 878 C CA . ASP A 1 111 ? -2.044 10.073 -12.398 1.00 53.12 111 ASP A CA 1
ATOM 879 C C . ASP A 1 111 ? -0.785 10.649 -11.720 1.00 53.12 111 ASP A C 1
ATOM 881 O O . ASP A 1 111 ? 0.140 9.914 -11.382 1.00 53.12 111 ASP A O 1
ATOM 885 N N . MET A 1 112 ? -0.715 11.975 -11.539 1.00 64.81 112 MET A N 1
ATOM 886 C CA . MET A 1 112 ? 0.451 12.693 -10.985 1.00 64.81 112 MET A CA 1
ATOM 887 C C . MET A 1 112 ? 0.723 12.354 -9.507 1.00 64.81 112 MET A C 1
ATOM 889 O O . MET A 1 112 ? 1.520 13.008 -8.836 1.00 64.81 112 MET A O 1
ATOM 893 N N . LYS A 1 113 ? 0.039 11.338 -8.985 1.00 78.94 113 LYS A N 1
ATOM 894 C CA . LYS A 1 113 ? 0.133 10.840 -7.625 1.00 78.94 113 LYS A CA 1
ATOM 895 C C . LYS A 1 113 ? 1.062 9.638 -7.639 1.00 78.94 113 LYS A C 1
ATOM 897 O O . LYS A 1 113 ? 0.750 8.579 -8.180 1.00 78.94 113 LYS A O 1
ATOM 902 N N . THR A 1 114 ? 2.236 9.850 -7.070 1.00 90.44 114 THR A N 1
ATOM 903 C CA . THR A 1 114 ? 3.260 8.820 -6.916 1.00 90.44 114 THR A CA 1
ATOM 904 C C . THR A 1 114 ? 3.39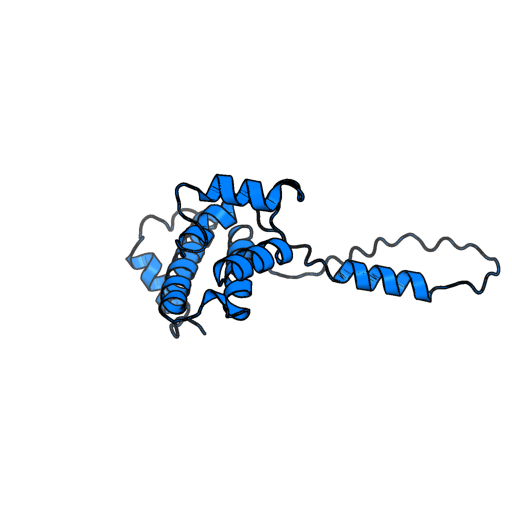1 8.468 -5.453 1.00 90.44 114 THR A C 1
ATOM 906 O O . THR A 1 114 ? 3.159 9.314 -4.598 1.00 90.44 114 THR A O 1
ATOM 909 N N . VAL A 1 115 ? 3.770 7.228 -5.184 1.00 92.50 115 VAL A N 1
ATOM 910 C CA . VAL A 1 115 ? 4.024 6.731 -3.837 1.00 92.50 115 VAL A CA 1
ATOM 911 C C . VAL A 1 115 ? 5.523 6.809 -3.567 1.00 92.50 115 VAL A C 1
ATOM 913 O O . VAL A 1 115 ? 6.342 6.374 -4.377 1.00 92.50 115 VAL A O 1
ATOM 916 N N . GLY A 1 116 ? 5.910 7.373 -2.437 1.00 93.19 116 GLY A N 1
ATOM 917 C CA . GLY A 1 116 ? 7.269 7.363 -1.926 1.00 93.19 116 GLY A CA 1
ATOM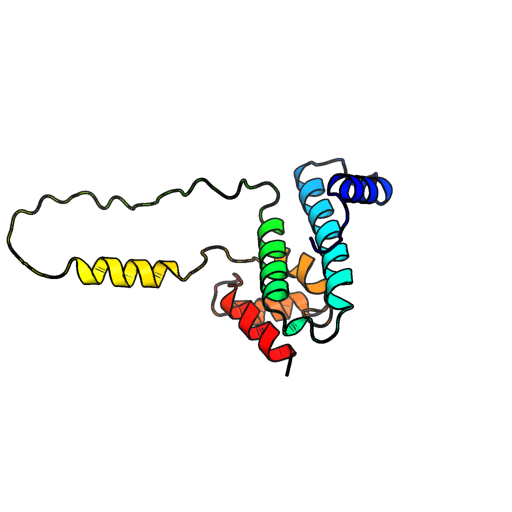 918 C C . GLY A 1 116 ? 7.560 6.145 -1.054 1.00 93.19 116 GLY A C 1
ATOM 919 O O . GLY A 1 116 ? 6.681 5.371 -0.668 1.00 93.19 116 GLY A O 1
ATOM 920 N N . LEU A 1 117 ? 8.845 6.002 -0.729 1.00 94.31 117 LEU A N 1
ATOM 921 C CA . LEU A 1 117 ? 9.378 4.848 -0.011 1.00 94.31 117 LEU A CA 1
ATOM 922 C C . LEU A 1 117 ? 8.637 4.587 1.308 1.00 94.31 117 LEU A C 1
ATOM 924 O O . LEU A 1 117 ? 8.262 3.452 1.571 1.00 94.31 117 LEU A O 1
ATOM 928 N N . SER A 1 118 ? 8.390 5.624 2.113 1.00 92.00 118 SER A N 1
ATOM 929 C CA . SER A 1 118 ? 7.794 5.475 3.448 1.00 92.00 118 SER A CA 1
ATOM 930 C C . SER A 1 118 ? 6.383 4.882 3.422 1.00 92.00 118 SER A C 1
ATOM 932 O O . SER A 1 118 ? 6.061 4.046 4.258 1.00 92.00 118 SER A O 1
ATOM 934 N N . ALA A 1 119 ? 5.548 5.281 2.459 1.00 93.44 119 ALA A N 1
ATOM 935 C CA . ALA A 1 119 ? 4.212 4.710 2.305 1.00 93.44 119 ALA A CA 1
ATOM 936 C C . ALA A 1 119 ? 4.274 3.258 1.831 1.00 93.44 119 ALA A C 1
ATOM 938 O O . ALA A 1 119 ? 3.582 2.391 2.366 1.00 93.44 119 ALA A O 1
ATOM 939 N N . PHE A 1 120 ? 5.136 2.979 0.851 1.00 94.94 120 PHE A N 1
ATOM 940 C CA . PHE A 1 120 ? 5.309 1.626 0.341 1.00 94.94 120 PHE A CA 1
ATOM 941 C C . PHE A 1 120 ? 5.792 0.665 1.434 1.00 94.94 120 PHE A C 1
ATOM 943 O O . PHE A 1 120 ? 5.213 -0.404 1.602 1.00 94.94 120 PHE A O 1
ATOM 950 N N . THR A 1 121 ? 6.794 1.056 2.228 1.00 94.50 121 THR A N 1
ATOM 951 C CA . THR A 1 121 ? 7.360 0.208 3.291 1.00 94.50 121 THR A CA 1
ATOM 952 C C . THR A 1 121 ? 6.413 -0.022 4.461 1.00 94.50 121 THR A C 1
ATOM 954 O O . THR A 1 121 ? 6.592 -0.987 5.198 1.00 94.50 121 THR A O 1
ATOM 957 N N . ARG A 1 122 ? 5.401 0.831 4.633 1.00 92.81 122 ARG A N 1
ATOM 958 C CA . ARG A 1 122 ? 4.394 0.697 5.690 1.00 92.81 122 ARG A CA 1
ATOM 959 C C . ARG A 1 122 ? 3.202 -0.145 5.274 1.00 92.81 122 ARG A C 1
ATOM 961 O O . ARG A 1 122 ? 2.732 -0.950 6.067 1.00 92.81 122 ARG A O 1
ATOM 968 N N . ILE A 1 123 ? 2.735 0.009 4.037 1.00 93.56 123 ILE A N 1
ATOM 969 C CA . ILE A 1 123 ? 1.519 -0.666 3.571 1.00 93.56 123 ILE A CA 1
ATOM 970 C C . ILE A 1 123 ? 1.830 -1.990 2.869 1.00 93.56 123 ILE A C 1
ATOM 972 O O . ILE A 1 123 ? 1.145 -2.976 3.132 1.00 93.56 123 ILE A O 1
ATOM 976 N N . ALA A 1 124 ? 2.849 -2.058 2.003 1.00 93.19 124 ALA A N 1
ATOM 977 C CA . ALA A 1 124 ? 3.110 -3.256 1.197 1.00 93.19 124 ALA A CA 1
ATOM 978 C C . ALA A 1 124 ? 3.371 -4.524 2.040 1.00 93.19 124 ALA A C 1
ATOM 980 O O . ALA A 1 124 ? 2.802 -5.564 1.699 1.00 93.19 124 ALA A O 1
ATOM 981 N N . PRO A 1 125 ? 4.107 -4.463 3.173 1.00 92.75 125 PRO A N 1
ATOM 982 C CA . PRO A 1 125 ? 4.338 -5.633 4.025 1.00 92.75 125 PRO A CA 1
ATOM 983 C C . PRO A 1 125 ? 3.100 -6.209 4.713 1.00 92.75 125 PRO A C 1
ATOM 985 O O . PRO A 1 125 ? 3.162 -7.324 5.229 1.00 92.75 125 PRO A O 1
ATOM 988 N N . SER A 1 126 ? 1.959 -5.509 4.668 1.00 90.19 126 SER A N 1
ATOM 989 C CA . SER A 1 126 ? 0.658 -6.077 5.051 1.00 90.19 126 SER A CA 1
ATOM 990 C C . SER A 1 126 ? 0.330 -7.344 4.257 1.00 90.19 126 SER A C 1
ATOM 992 O O . SER A 1 126 ? -0.437 -8.186 4.714 1.00 90.19 126 SER A O 1
ATOM 994 N N . CYS A 1 127 ? 0.889 -7.461 3.049 1.00 88.19 127 CYS A N 1
ATOM 995 C CA . CYS A 1 127 ? 0.744 -8.599 2.158 1.00 88.19 127 CYS A CA 1
ATOM 996 C C . CYS A 1 127 ? 2.142 -9.164 1.853 1.00 88.19 127 CYS A C 1
ATOM 998 O O . CYS A 1 127 ? 2.772 -8.719 0.893 1.00 88.19 127 CYS A O 1
ATOM 1000 N N . PRO A 1 128 ? 2.632 -10.165 2.607 1.00 87.06 128 PRO A N 1
ATOM 1001 C CA . PRO A 1 128 ? 3.996 -10.682 2.450 1.00 87.06 128 PRO A CA 1
ATOM 1002 C C . PRO A 1 128 ? 4.333 -11.210 1.049 1.00 87.06 128 PRO A C 1
ATOM 1004 O O . PRO A 1 128 ? 5.495 -11.228 0.663 1.00 87.06 128 PRO A O 1
ATOM 1007 N N . ILE A 1 129 ? 3.322 -11.622 0.275 1.00 88.25 129 ILE A N 1
ATOM 1008 C CA . ILE A 1 129 ? 3.493 -12.039 -1.126 1.00 88.25 129 ILE A CA 1
ATOM 1009 C C . ILE A 1 129 ? 3.874 -10.848 -2.027 1.00 88.25 129 ILE A C 1
ATOM 1011 O O . ILE A 1 129 ? 4.582 -11.029 -3.012 1.00 88.25 129 ILE A O 1
ATOM 1015 N N . ILE A 1 130 ? 3.430 -9.635 -1.684 1.00 90.44 130 ILE A N 1
ATOM 1016 C CA . ILE A 1 130 ? 3.721 -8.395 -2.417 1.00 90.44 130 ILE A CA 1
ATOM 1017 C C . ILE A 1 130 ? 5.049 -7.791 -1.974 1.00 90.44 130 ILE A C 1
ATOM 1019 O O . ILE A 1 130 ? 5.790 -7.278 -2.797 1.00 90.44 130 ILE A O 1
ATOM 1023 N N . ALA A 1 131 ? 5.338 -7.776 -0.679 1.00 93.25 131 ALA A N 1
ATOM 1024 C CA . ALA A 1 131 ? 6.629 -7.338 -0.171 1.00 93.25 131 ALA A CA 1
ATOM 1025 C C . ALA A 1 131 ? 6.840 -7.929 1.217 1.00 93.25 131 ALA A C 1
ATOM 1027 O O . ALA A 1 131 ? 5.950 -7.854 2.060 1.00 93.25 131 ALA A O 1
ATOM 1028 N N . ASP A 1 132 ? 8.023 -8.464 1.489 1.00 92.25 132 ASP A N 1
ATOM 1029 C CA . ASP A 1 132 ? 8.403 -8.831 2.846 1.00 92.25 132 ASP A CA 1
ATOM 1030 C C . ASP A 1 132 ? 9.148 -7.679 3.533 1.00 92.25 132 ASP A C 1
ATOM 1032 O O . ASP A 1 132 ? 9.800 -6.853 2.891 1.00 92.25 132 ASP A O 1
ATOM 1036 N N . LEU A 1 133 ? 9.073 -7.635 4.864 1.00 89.56 133 LEU A N 1
ATOM 1037 C CA . LEU A 1 133 ? 9.649 -6.556 5.671 1.00 89.56 133 LEU A CA 1
ATOM 1038 C C . LEU A 1 133 ? 11.178 -6.418 5.506 1.00 89.56 133 LEU A C 1
ATOM 1040 O O . LEU A 1 133 ? 11.728 -5.364 5.815 1.00 89.56 133 LEU A O 1
ATOM 1044 N N . VAL A 1 134 ? 11.870 -7.469 5.044 1.00 92.88 134 VAL A N 1
ATOM 1045 C CA . VAL A 1 134 ? 13.332 -7.500 4.895 1.00 92.88 134 VAL A CA 1
ATOM 1046 C C . VAL A 1 134 ? 13.754 -6.955 3.531 1.00 92.88 134 VAL A C 1
ATOM 1048 O O . VAL A 1 134 ? 14.725 -6.205 3.445 1.00 92.88 134 VAL A O 1
ATOM 1051 N N . THR A 1 135 ? 13.034 -7.298 2.461 1.00 93.50 135 THR A N 1
ATOM 1052 C CA . THR A 1 135 ? 13.395 -6.911 1.088 1.00 93.50 135 THR A CA 1
ATOM 1053 C C . THR A 1 135 ? 12.657 -5.681 0.570 1.00 93.50 135 THR A C 1
ATOM 1055 O O . THR A 1 135 ? 13.042 -5.158 -0.475 1.00 93.50 135 THR A O 1
ATOM 1058 N N . VAL A 1 136 ? 11.656 -5.167 1.296 1.00 95.44 136 VAL A N 1
ATOM 1059 C CA . VAL A 1 136 ? 10.783 -4.067 0.848 1.00 95.44 136 VAL A CA 1
ATOM 1060 C C . VAL A 1 136 ? 11.537 -2.837 0.328 1.00 95.44 136 VAL A C 1
ATOM 1062 O O . VAL A 1 136 ? 11.133 -2.247 -0.671 1.00 95.44 136 VAL A O 1
ATOM 1065 N N . HIS A 1 137 ? 12.665 -2.480 0.947 1.00 95.12 137 HIS A N 1
ATOM 1066 C CA . HIS A 1 137 ? 13.505 -1.366 0.501 1.00 95.12 137 HIS A CA 1
ATOM 1067 C C . HIS A 1 137 ? 14.168 -1.653 -0.851 1.00 95.12 137 HIS A C 1
ATOM 1069 O O . HIS A 1 137 ? 14.040 -0.861 -1.781 1.00 95.12 137 HIS A O 1
ATOM 1075 N N . ASN A 1 138 ? 14.792 -2.826 -0.989 1.00 94.69 138 ASN A N 1
ATOM 1076 C CA . ASN A 1 138 ? 15.440 -3.248 -2.232 1.00 94.69 138 ASN A CA 1
ATOM 1077 C C . ASN A 1 138 ? 14.423 -3.388 -3.373 1.00 94.69 138 ASN A C 1
ATOM 1079 O O . ASN A 1 138 ? 14.713 -3.043 -4.518 1.00 94.69 138 ASN A O 1
ATOM 1083 N N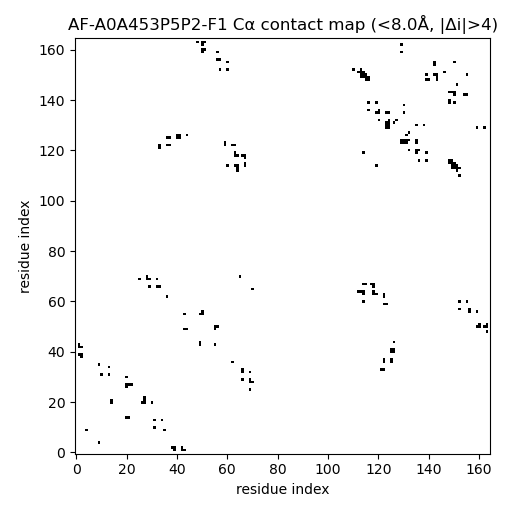 . LEU A 1 139 ? 13.223 -3.886 -3.058 1.00 95.44 139 LEU A N 1
ATOM 1084 C CA . LEU A 1 139 ? 12.125 -3.990 -4.009 1.00 95.44 139 LEU A CA 1
ATOM 1085 C C . LEU A 1 139 ? 11.679 -2.605 -4.483 1.00 95.44 139 LEU A C 1
ATOM 1087 O O . LEU A 1 139 ? 11.558 -2.387 -5.687 1.00 95.44 139 LEU A O 1
ATOM 1091 N N . PHE A 1 140 ? 11.462 -1.661 -3.565 1.00 96.06 140 PHE A N 1
ATOM 1092 C CA . PHE A 1 140 ? 11.075 -0.300 -3.932 1.00 96.06 140 PHE A CA 1
ATOM 1093 C C . PHE A 1 140 ? 12.124 0.365 -4.825 1.00 96.06 140 PHE A C 1
ATOM 1095 O O . PHE A 1 140 ? 11.776 0.961 -5.847 1.00 96.06 140 PHE A O 1
ATOM 1102 N N . ASP A 1 141 ? 13.404 0.222 -4.486 1.00 95.00 141 ASP A N 1
ATOM 1103 C CA . ASP A 1 141 ? 14.496 0.756 -5.294 1.00 95.00 141 ASP A CA 1
ATOM 1104 C C . ASP A 1 141 ? 14.468 0.153 -6.701 1.00 95.00 141 ASP A C 1
ATOM 1106 O O . ASP A 1 141 ? 14.465 0.894 -7.684 1.00 95.00 141 ASP A O 1
ATOM 1110 N N . ALA A 1 142 ? 14.333 -1.171 -6.826 1.00 94.69 142 ALA A N 1
ATOM 1111 C CA . ALA A 1 142 ? 14.223 -1.844 -8.121 1.00 94.69 142 ALA A CA 1
ATOM 1112 C C . ALA A 1 142 ? 13.024 -1.349 -8.953 1.00 94.69 142 ALA A C 1
ATOM 1114 O O . ALA A 1 142 ? 13.155 -1.148 -10.162 1.00 94.69 142 ALA A O 1
ATOM 1115 N N . LEU A 1 143 ? 11.870 -1.106 -8.321 1.00 93.56 143 LEU A N 1
ATOM 1116 C CA . LEU A 1 143 ? 10.675 -0.585 -8.995 1.00 93.56 143 LEU A CA 1
ATOM 1117 C C . LEU A 1 143 ? 10.821 0.888 -9.405 1.00 93.56 143 LEU A C 1
ATOM 1119 O O . LEU A 1 143 ? 10.224 1.314 -10.391 1.00 93.56 143 LEU A O 1
ATOM 1123 N N . THR A 1 144 ? 11.604 1.678 -8.672 1.00 93.81 144 THR A N 1
ATOM 1124 C CA . THR A 1 144 ? 11.680 3.138 -8.852 1.00 93.81 144 THR A CA 1
ATOM 1125 C C . THR A 1 144 ? 12.994 3.636 -9.447 1.00 93.81 144 THR A C 1
ATOM 1127 O O . THR A 1 144 ? 13.156 4.847 -9.628 1.00 93.81 144 THR A O 1
ATOM 1130 N N . CYS A 1 145 ? 13.893 2.725 -9.842 1.00 90.50 145 CYS A N 1
ATOM 1131 C CA . CYS A 1 145 ? 15.177 3.026 -10.486 1.00 90.50 145 CYS A CA 1
ATOM 1132 C C . CYS A 1 145 ? 15.046 4.015 -11.660 1.00 90.50 145 CYS A C 1
ATOM 1134 O O . CYS A 1 145 ? 15.868 4.915 -11.803 1.00 90.50 145 CYS A O 1
ATOM 1136 N N . SER A 1 146 ? 14.009 3.882 -12.496 1.00 85.00 146 SER A N 1
ATOM 1137 C CA . SER A 1 146 ? 13.766 4.765 -13.652 1.00 85.00 146 SER A CA 1
ATOM 1138 C C . SER A 1 146 ? 12.940 6.016 -13.336 1.00 85.00 146 SER A C 1
ATOM 1140 O O . SER A 1 146 ? 12.750 6.858 -14.209 1.00 85.00 146 SER A O 1
ATOM 1142 N N . SER A 1 147 ? 12.409 6.122 -12.119 1.00 83.56 147 SER A N 1
ATOM 1143 C CA . SER A 1 147 ? 11.389 7.105 -11.731 1.00 83.56 147 SER A CA 1
ATOM 1144 C C . SER A 1 147 ? 11.848 8.023 -10.595 1.00 83.56 147 SER A C 1
ATOM 1146 O O . SER A 1 147 ? 11.034 8.696 -9.971 1.00 83.56 147 SER A O 1
ATOM 1148 N N . GLY A 1 148 ? 13.152 8.058 -10.303 1.00 83.50 148 GLY A N 1
ATOM 1149 C CA . GLY A 1 148 ? 13.725 8.971 -9.311 1.00 83.50 148 GLY A CA 1
ATOM 1150 C C . GLY A 1 148 ? 13.234 8.719 -7.882 1.00 83.50 148 GLY A C 1
ATOM 1151 O O . GLY A 1 148 ? 13.017 9.670 -7.133 1.00 83.50 148 GLY A O 1
ATOM 1152 N N . GLY A 1 149 ? 13.010 7.456 -7.504 1.00 88.19 149 GLY A N 1
ATOM 1153 C CA . GLY A 1 149 ? 12.540 7.110 -6.155 1.00 88.19 149 GLY A CA 1
ATOM 1154 C C . GLY A 1 149 ? 11.055 7.408 -5.918 1.00 88.19 149 GLY A C 1
ATOM 1155 O O . GLY A 1 149 ? 10.637 7.623 -4.777 1.00 88.19 149 GLY A O 1
ATOM 1156 N N . ARG A 1 150 ? 10.260 7.482 -6.991 1.00 91.25 150 ARG A N 1
ATOM 1157 C CA . ARG A 1 150 ? 8.802 7.634 -6.954 1.00 91.25 150 ARG A CA 1
ATOM 1158 C C . ARG A 1 150 ? 8.142 6.455 -7.654 1.00 91.25 150 ARG A C 1
ATOM 1160 O O . ARG A 1 150 ? 8.463 6.142 -8.797 1.00 91.25 150 ARG A O 1
ATOM 1167 N N . LEU A 1 151 ? 7.218 5.796 -6.968 1.00 93.06 151 LEU A N 1
ATOM 1168 C CA . LEU A 1 151 ? 6.491 4.649 -7.491 1.00 93.06 151 LEU A CA 1
ATOM 1169 C C . LEU A 1 151 ? 5.212 5.114 -8.183 1.00 93.06 151 LEU A C 1
ATOM 1171 O O . LEU A 1 151 ? 4.313 5.680 -7.561 1.00 93.06 151 LEU A O 1
ATOM 1175 N N . HIS A 1 152 ? 5.128 4.849 -9.482 1.00 92.12 152 HIS A N 1
ATOM 1176 C CA . HIS A 1 152 ? 3.929 5.093 -10.276 1.00 92.12 152 HIS A CA 1
ATOM 1177 C C . HIS A 1 152 ? 3.014 3.867 -10.280 1.00 92.12 152 HIS A C 1
ATOM 1179 O O . HIS A 1 152 ? 3.490 2.727 -10.282 1.00 92.12 152 HIS A O 1
ATOM 1185 N N . TYR A 1 153 ? 1.702 4.097 -10.389 1.00 91.38 153 TYR A N 1
ATOM 1186 C CA . TYR A 1 153 ? 0.714 3.016 -10.403 1.00 91.38 153 TYR A CA 1
ATOM 1187 C C . TYR A 1 153 ? 0.971 1.991 -11.513 1.00 91.38 153 TYR A C 1
ATOM 1189 O O . TYR A 1 153 ? 0.891 0.796 -11.263 1.00 91.38 153 TYR A O 1
ATOM 1197 N N . PHE A 1 154 ? 1.337 2.420 -12.726 1.00 90.12 154 PHE A N 1
ATOM 1198 C CA . PHE A 1 154 ? 1.563 1.487 -13.838 1.00 90.12 154 PHE A CA 1
ATOM 1199 C C . PHE A 1 154 ? 2.725 0.513 -13.576 1.00 90.12 154 PHE A C 1
ATOM 1201 O O . PHE A 1 154 ? 2.668 -0.640 -14.002 1.00 90.12 154 PHE A O 1
ATOM 1208 N N . VAL A 1 155 ? 3.772 0.960 -12.869 1.00 92.88 155 VAL A N 1
ATOM 1209 C CA . VAL A 1 155 ? 4.898 0.102 -12.473 1.00 92.88 155 VAL A CA 1
ATOM 1210 C C . VAL A 1 155 ? 4.429 -0.897 -11.423 1.00 92.88 155 VAL A C 1
ATOM 1212 O O . VAL A 1 155 ? 4.696 -2.090 -11.547 1.00 92.88 155 VAL A O 1
ATOM 1215 N N . TYR A 1 156 ? 3.681 -0.414 -10.431 1.00 93.06 156 TYR A N 1
ATOM 1216 C CA . TYR A 1 156 ? 3.125 -1.231 -9.359 1.00 93.06 156 TYR A CA 1
ATOM 1217 C C . TYR A 1 156 ? 2.134 -2.293 -9.873 1.00 93.06 156 TYR A C 1
ATOM 1219 O O . TYR A 1 156 ? 2.260 -3.470 -9.546 1.00 93.06 156 TYR A O 1
ATOM 1227 N N . ASP A 1 157 ? 1.199 -1.918 -10.747 1.00 91.88 157 ASP A N 1
ATOM 1228 C CA . ASP A 1 157 ? 0.237 -2.834 -11.372 1.00 91.88 157 ASP A CA 1
ATOM 1229 C C . ASP A 1 157 ? 0.945 -3.879 -12.246 1.00 91.88 157 ASP A C 1
ATOM 1231 O O . ASP A 1 157 ? 0.609 -5.062 -12.189 1.00 91.88 157 ASP A O 1
ATOM 1235 N N . LYS A 1 158 ? 1.974 -3.476 -13.007 1.00 92.12 158 LYS A N 1
ATOM 1236 C CA . LYS A 1 158 ? 2.800 -4.411 -13.784 1.00 92.12 158 LYS A CA 1
ATOM 1237 C C . LYS A 1 158 ? 3.541 -5.402 -12.883 1.00 92.12 158 LYS A C 1
ATOM 1239 O O . LYS A 1 158 ? 3.590 -6.585 -13.211 1.00 92.12 158 LYS A O 1
ATOM 1244 N N . TYR A 1 159 ? 4.105 -4.925 -11.776 1.00 93.38 159 TYR A N 1
ATOM 1245 C CA . TYR A 1 159 ? 4.779 -5.757 -10.784 1.00 93.38 159 TYR A CA 1
ATOM 1246 C C . TYR A 1 159 ? 3.828 -6.804 -10.196 1.00 93.38 159 TYR A C 1
ATOM 1248 O O . TYR A 1 159 ? 4.094 -7.999 -10.300 1.00 93.38 159 TYR A O 1
ATOM 1256 N N . LEU A 1 160 ? 2.673 -6.386 -9.685 1.00 92.62 160 LEU A N 1
ATOM 1257 C CA . LEU A 1 160 ? 1.699 -7.297 -9.085 1.00 92.62 160 LEU A CA 1
ATOM 1258 C C . LEU A 1 160 ? 1.153 -8.330 -10.075 1.00 92.62 160 LEU A C 1
ATOM 1260 O O . LEU A 1 160 ? 1.049 -9.505 -9.740 1.00 92.62 160 LEU A O 1
ATOM 1264 N N . LYS A 1 161 ? 0.875 -7.930 -11.322 1.00 91.12 161 LYS A N 1
ATOM 1265 C CA . LYS A 1 161 ? 0.475 -8.866 -12.389 1.00 91.12 161 LYS A CA 1
ATOM 1266 C C . LYS A 1 161 ? 1.540 -9.918 -12.699 1.00 91.12 161 LYS A C 1
ATOM 1268 O O . LYS A 1 161 ? 1.211 -10.971 -13.233 1.00 91.12 161 LYS A O 1
ATOM 1273 N N . SER A 1 162 ? 2.812 -9.624 -12.432 1.00 91.19 162 SER A N 1
ATOM 1274 C CA . SER A 1 162 ? 3.898 -10.586 -12.627 1.00 91.19 162 SER A CA 1
ATOM 1275 C C . SER A 1 162 ? 4.033 -11.594 -11.484 1.00 91.19 162 SER A C 1
ATOM 1277 O O . SER A 1 162 ? 4.610 -12.649 -11.714 1.00 91.19 162 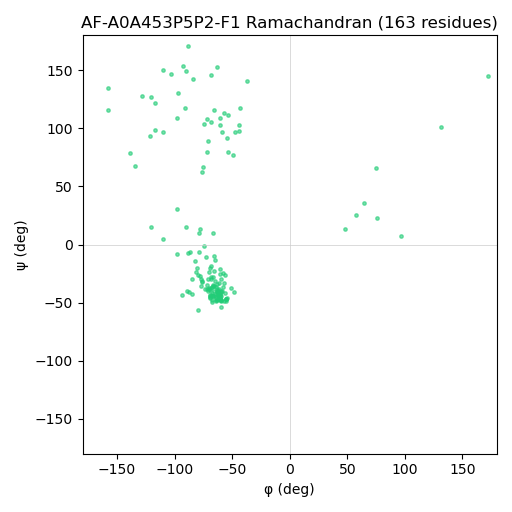SER A O 1
ATOM 1279 N N . LEU A 1 163 ? 3.488 -11.289 -10.299 1.00 88.88 163 LEU A N 1
ATOM 1280 C CA . LEU A 1 163 ? 3.456 -12.200 -9.147 1.00 88.88 163 LEU A CA 1
ATOM 1281 C C . LEU A 1 163 ? 2.342 -13.249 -9.243 1.00 88.88 163 LEU A C 1
ATOM 1283 O O . LEU A 1 163 ? 2.458 -14.314 -8.654 1.00 88.88 163 LEU A O 1
ATOM 1287 N N . ASP A 1 164 ? 1.268 -12.940 -9.970 1.00 79.88 164 ASP A N 1
ATOM 1288 C CA . ASP A 1 164 ? 0.104 -13.815 -10.187 1.00 79.88 164 ASP A CA 1
ATOM 1289 C C . ASP A 1 164 ? 0.355 -14.911 -11.254 1.00 79.88 164 ASP A C 1
ATOM 1291 O O . ASP A 1 164 ? -0.577 -15.554 -11.728 1.00 79.88 164 ASP A O 1
ATOM 1295 N N . ARG A 1 165 ? 1.608 -15.088 -11.695 1.00 62.44 165 ARG A N 1
ATOM 1296 C CA . ARG A 1 165 ? 2.034 -16.040 -12.736 1.00 62.44 165 ARG A CA 1
ATOM 1297 C C . ARG A 1 165 ? 2.814 -17.207 -12.154 1.00 62.44 165 ARG A C 1
ATOM 1299 O O . ARG A 1 165 ? 2.605 -18.324 -12.675 1.00 62.44 165 ARG A O 1
#

Solvent-accessible surface area (backbone atoms only — not comparable to full-atom values): 10103 Å² total; per-residue (Å²): 123,87,75,81,66,56,70,66,60,52,50,51,51,48,48,70,76,42,72,81,52,77,80,43,74,71,57,32,46,39,53,52,48,50,53,50,50,43,55,39,47,52,61,51,64,74,44,83,71,43,68,73,36,64,66,54,58,49,47,57,52,51,52,21,44,44,52,74,43,61,83,63,77,92,70,78,83,78,72,72,65,75,72,70,69,87,74,87,67,94,73,93,71,103,73,63,79,67,57,61,57,53,53,52,56,63,57,65,74,54,76,89,66,57,36,45,64,73,25,47,63,66,52,40,44,63,39,58,92,78,21,39,87,85,50,34,65,62,51,49,47,69,70,7,68,92,50,82,65,34,40,44,63,71,58,52,54,52,52,47,59,60,71,73,109

Radius of gyration: 20.79 Å; Cα contacts (8 Å, |Δi|>4): 123; chains: 1; bounding box: 34×56×64 Å

Mean predicted aligned error: 12.28 Å

Organism: Aegilops tauschii subsp. strangulata (NCBI:txid200361)

pLDDT: mean 77.29, std 18.75, range [35.22, 96.06]

Nearest PDB structures (foldseek):
  7vut-assembly1_B  TM=5.950E-01  e=6.846E-01  Homo sapiens
  2lv7-assembly1_A  TM=4.141E-01  e=2.532E+00  Homo sapiens
  4dbq-assembly1_B  TM=2.823E-01  e=8.372E-01  Drosophila melanogaster
  4pjj-assembly1_B  TM=2.487E-01  e=5.324E-01  Drosophila melanogaster
  6u3b-assembly1_A  TM=2.867E-01  e=3.424E+00  Homo sapiens

Secondary structure (DSSP, 8-state):
--S-S-HHHHHHHHHHH-GGGTT-HHHHHHHHHHHHHHHHHHHHHTSTTGGG-HHHHHHHHHHHHHHHSTT--S----------------------HHHHHHHHHHHTTS----B-HHHHHHHGGGSTTT--TTTHHHHHHHHHTTTTS-B-HHHHHHHHHHHT-

Foldseek 3Di:
DQLPDDPVVLLVVCCVVCVPQPPDPLSSLLVSLLSVLLSRLVRQVVDPPSLVDPVSLVVLQVSLLCNVPRPPPPDDPPPPPPCPDPPPDDDDDPDDPPVVVVVVVVVVPFPVRWGALVSQLSNQCSPVLRPNNVCSNVVQCVLCVVPVRTHGSVSSNVSSVVSSD

Sequence (165 aa):
RILAVATENLQQSYEADFPDNCKEPNTYARELLEYCCHKALHEVTTRPDYLSDMNLRRLMFDMMLAWENPGAEEGLLKNNSTSCNPVEIEDEDEGSIFYANSTSLAVQVNDMKTVGLSAFTRIAPSCPIIADLVTVHNLFDALTCSSGGRLHYFVYDKYLKSLDR